Protein AF-A0A6G8AGF1-F1 (afdb_monomer_lite)

Secondary structure (DSSP, 8-state):
---SS-S---------------------GGG-SSHHHHHHHHHHSTT-TT-SS-SS-TTTTSPP-

pLDDT: mean 78.18, std 18.57, range [46.44, 97.44]

Radius of gyration: 22.25 Å; chains: 1; bounding box: 68×41×23 Å

Sequence (65 aa):
MKYAKQVFFIFIAIALTACGGGGSDDADCSDFAYQQDAQAWHKSNPGSDLDADNDGIACEHLPRR

Foldseek 3Di:
DPPPPPPPDDDPDDDPPCPPCPPDPQDELVNDQAQVVQLVSCVVRPNHCQCVVPPSRGSVVHHHD

Structure (mmCIF, N/CA/C/O backbone):
data_AF-A0A6G8AGF1-F1
#
_entry.id   AF-A0A6G8AGF1-F1
#
loop_
_atom_site.group_PDB
_atom_site.id
_atom_site.type_symbol
_atom_site.label_atom_id
_atom_site.label_alt_id
_atom_site.label_comp_id
_atom_site.label_asym_id
_atom_site.label_entity_id
_atom_site.label_seq_id
_atom_site.pdbx_PDB_ins_code
_atom_site.Cartn_x
_atom_site.Cartn_y
_atom_site.Cartn_z
_atom_site.occupancy
_atom_site.B_iso_or_equiv
_atom_site.auth_seq_id
_atom_site.auth_comp_id
_atom_site.auth_asym_id
_atom_site.auth_atom_id
_atom_site.pdbx_PDB_model_num
ATOM 1 N N . MET A 1 1 ? 55.874 25.502 14.140 1.00 48.50 1 MET A N 1
ATOM 2 C CA . MET A 1 1 ? 54.909 25.853 13.076 1.00 48.50 1 MET A CA 1
ATOM 3 C C . MET A 1 1 ? 53.734 24.882 13.177 1.00 48.50 1 MET A C 1
ATOM 5 O O . MET A 1 1 ? 53.887 23.733 12.799 1.00 48.50 1 MET A O 1
ATOM 9 N N . LYS A 1 2 ? 52.653 25.269 13.872 1.00 51.47 2 LYS A N 1
ATOM 10 C CA . LYS A 1 2 ? 51.632 24.350 14.433 1.00 51.47 2 LYS A CA 1
ATOM 11 C C . LYS A 1 2 ? 50.175 24.718 14.064 1.00 51.47 2 LYS A C 1
ATOM 13 O O . LYS A 1 2 ? 49.256 24.157 14.645 1.00 51.47 2 LYS A O 1
ATOM 18 N N . TYR A 1 3 ? 49.948 25.608 13.089 1.00 59.59 3 TYR A N 1
ATOM 19 C CA . TYR A 1 3 ? 48.618 26.201 12.835 1.00 59.59 3 TYR A CA 1
ATOM 20 C C . TYR A 1 3 ? 48.124 26.124 11.377 1.00 59.59 3 TYR A C 1
ATOM 22 O O . TYR A 1 3 ? 47.333 26.951 10.953 1.00 59.59 3 TYR A O 1
ATOM 30 N N . ALA A 1 4 ? 48.523 25.100 10.615 1.00 55.53 4 ALA A N 1
ATOM 31 C CA . ALA A 1 4 ? 47.965 24.811 9.281 1.00 55.53 4 ALA A CA 1
ATOM 32 C C . ALA A 1 4 ? 46.841 23.742 9.304 1.00 55.53 4 ALA A C 1
ATOM 34 O O . ALA A 1 4 ? 46.592 23.077 8.307 1.00 55.53 4 ALA A O 1
ATOM 35 N N . LYS A 1 5 ? 46.184 23.540 10.458 1.00 48.97 5 LYS A N 1
ATOM 36 C CA . LYS A 1 5 ? 45.025 22.633 10.640 1.00 48.97 5 LYS A CA 1
ATOM 37 C C . LYS A 1 5 ? 43.741 23.366 11.075 1.00 48.97 5 LYS A C 1
ATOM 39 O O . LYS A 1 5 ? 42.747 22.722 11.381 1.00 48.97 5 LYS A O 1
ATOM 44 N N . GLN A 1 6 ? 43.753 24.702 11.113 1.00 50.69 6 GLN A N 1
ATOM 45 C CA . GLN A 1 6 ? 42.644 25.543 11.596 1.00 50.69 6 GLN A CA 1
ATOM 46 C C . GLN A 1 6 ? 41.823 26.185 10.461 1.00 50.69 6 GLN A C 1
ATOM 48 O O . GLN A 1 6 ? 41.427 27.339 10.561 1.00 50.69 6 GLN A O 1
ATOM 53 N N . VAL A 1 7 ? 41.561 25.458 9.371 1.00 59.38 7 VAL A N 1
ATOM 54 C CA . VAL A 1 7 ? 40.639 25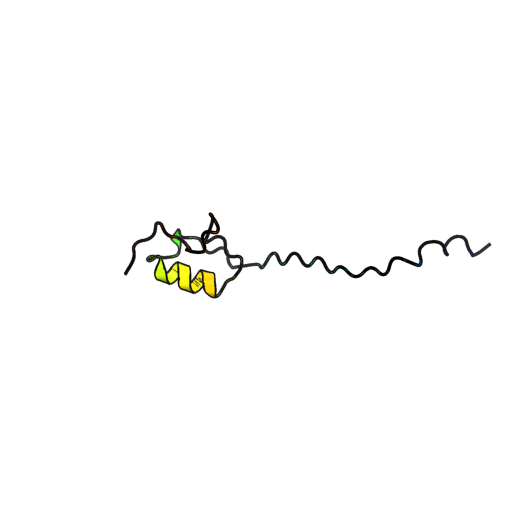.915 8.308 1.00 59.38 7 VAL A CA 1
ATOM 55 C C . VAL A 1 7 ? 39.708 24.779 7.892 1.00 59.38 7 VAL A C 1
ATOM 57 O O . VAL A 1 7 ? 39.622 24.435 6.724 1.00 59.38 7 VAL A O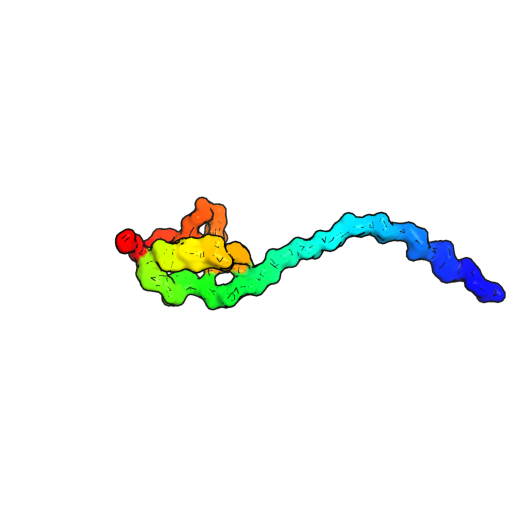 1
ATOM 60 N N . PHE A 1 8 ? 39.045 24.145 8.859 1.00 50.94 8 PHE A N 1
ATOM 61 C CA . PHE A 1 8 ? 37.805 23.406 8.583 1.00 50.94 8 PHE A CA 1
ATOM 62 C C . PHE A 1 8 ? 36.944 23.255 9.850 1.00 50.94 8 PHE A C 1
ATOM 64 O O . PHE A 1 8 ? 36.334 22.224 10.108 1.00 50.94 8 PHE A O 1
ATOM 71 N N . PHE A 1 9 ? 36.930 24.294 10.687 1.00 57.44 9 PHE A N 1
ATOM 72 C CA . PHE A 1 9 ? 35.792 24.541 11.569 1.00 57.44 9 PHE A CA 1
ATOM 73 C C . PHE A 1 9 ? 34.815 25.406 10.778 1.00 57.44 9 PHE A C 1
ATOM 75 O O . PHE A 1 9 ? 35.257 26.338 10.114 1.00 57.44 9 PHE A O 1
ATOM 82 N N . ILE A 1 10 ? 33.519 25.124 10.923 1.00 65.62 10 ILE A N 1
ATOM 83 C CA . ILE A 1 10 ? 32.369 25.696 10.202 1.00 65.62 10 ILE A CA 1
ATOM 84 C C . ILE A 1 10 ? 31.993 24.853 8.981 1.00 65.62 10 ILE A C 1
ATOM 86 O O . ILE A 1 10 ? 32.406 25.147 7.876 1.00 65.62 10 ILE A O 1
ATOM 90 N N . PHE A 1 11 ? 31.209 23.800 9.215 1.00 56.19 11 PHE A N 1
ATOM 91 C CA . 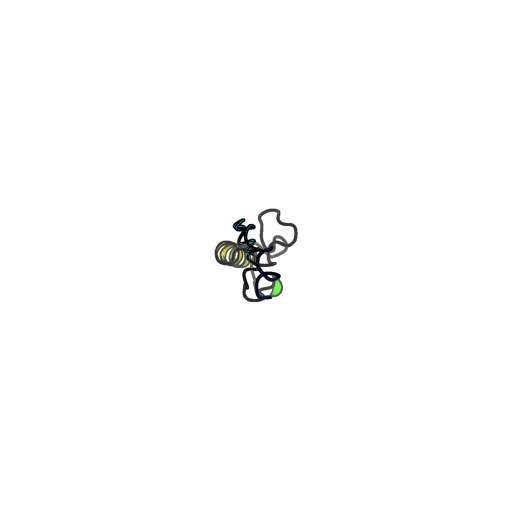PHE A 1 11 ? 29.888 23.609 8.597 1.00 56.19 11 PHE A CA 1
ATOM 92 C C . PHE A 1 11 ? 29.114 22.601 9.460 1.00 56.19 11 PHE A C 1
ATOM 94 O O . PHE A 1 11 ? 28.894 21.448 9.103 1.00 56.19 11 PHE A O 1
ATOM 101 N N . ILE A 1 12 ? 28.722 23.055 10.656 1.00 68.19 12 ILE A N 1
ATOM 102 C CA . ILE A 1 12 ? 27.547 22.507 11.335 1.00 68.19 12 ILE A CA 1
ATOM 103 C C . ILE A 1 12 ? 26.359 22.944 10.476 1.00 68.19 12 ILE A C 1
ATOM 105 O O . ILE A 1 12 ? 25.893 24.073 10.581 1.00 68.19 12 ILE A O 1
ATOM 109 N N . ALA A 1 13 ? 25.918 22.067 9.583 1.00 61.94 13 ALA A N 1
ATOM 110 C CA . ALA A 1 13 ? 24.602 22.132 8.975 1.00 61.94 13 ALA A CA 1
ATOM 111 C C . ALA A 1 13 ? 24.025 20.723 9.030 1.00 61.94 13 ALA A C 1
ATOM 113 O O . ALA A 1 13 ? 24.327 19.845 8.227 1.00 61.94 13 ALA A O 1
ATOM 114 N N . ILE A 1 14 ? 23.251 20.531 10.089 1.00 63.62 14 ILE A N 1
ATOM 115 C CA . ILE A 1 14 ? 22.327 19.433 10.295 1.00 63.62 14 ILE A CA 1
ATOM 116 C 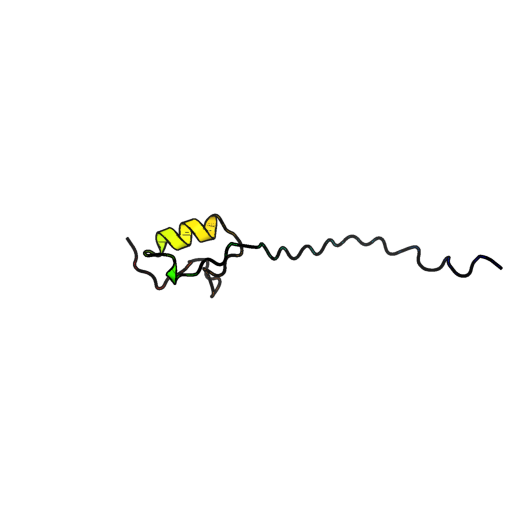C . ILE A 1 14 ? 21.497 19.257 9.022 1.00 63.62 14 ILE A C 1
ATOM 118 O O . ILE A 1 14 ? 20.659 20.090 8.696 1.00 63.62 14 ILE A O 1
ATOM 122 N N . ALA A 1 15 ? 21.709 18.141 8.347 1.00 58.69 15 ALA A N 1
ATOM 123 C CA . ALA A 1 15 ? 20.648 17.399 7.702 1.00 58.69 15 ALA A CA 1
ATOM 124 C C . ALA A 1 15 ? 21.028 15.931 7.870 1.00 58.69 15 ALA A C 1
ATOM 126 O O . ALA A 1 15 ? 21.809 15.377 7.098 1.00 58.69 15 ALA A O 1
ATOM 127 N N . LEU A 1 16 ? 20.512 15.312 8.938 1.00 55.09 16 LEU A N 1
ATOM 128 C CA . LEU A 1 16 ? 20.259 13.879 8.909 1.00 55.09 16 LEU A CA 1
ATOM 129 C C . LEU A 1 16 ? 19.303 13.657 7.732 1.00 55.09 16 LEU A C 1
ATOM 131 O O . LEU A 1 16 ? 18.087 13.654 7.902 1.00 55.09 16 LEU A O 1
ATOM 135 N N . THR A 1 17 ? 19.845 13.491 6.529 1.00 60.41 17 THR A N 1
ATOM 136 C CA . THR A 1 17 ? 19.134 12.829 5.442 1.00 60.41 17 THR A CA 1
ATOM 137 C C . THR A 1 17 ? 19.144 11.347 5.785 1.00 60.41 17 THR A C 1
ATOM 139 O O . THR A 1 17 ? 19.870 10.546 5.204 1.00 60.41 17 THR A O 1
ATOM 142 N N . ALA A 1 18 ? 18.355 10.996 6.800 1.00 54.97 18 ALA A N 1
ATOM 143 C CA . ALA A 1 18 ? 17.808 9.666 6.928 1.00 54.97 18 ALA A CA 1
ATOM 144 C C . ALA A 1 18 ? 16.758 9.551 5.820 1.00 54.97 18 ALA A C 1
ATOM 146 O O . ALA A 1 18 ? 15.573 9.787 6.041 1.00 54.97 18 ALA A O 1
ATOM 147 N N . CYS A 1 19 ? 17.205 9.240 4.600 1.00 51.88 19 CYS A N 1
ATOM 148 C CA . CYS A 1 19 ? 16.323 8.519 3.701 1.00 51.88 19 CYS A CA 1
ATOM 149 C C . CYS A 1 19 ? 16.130 7.165 4.384 1.00 51.88 19 CYS A C 1
ATOM 151 O O . CYS A 1 19 ? 17.034 6.328 4.387 1.00 51.88 19 CYS A O 1
ATOM 153 N N . GLY A 1 20 ? 15.025 7.039 5.116 1.00 49.19 20 GLY A N 1
ATOM 154 C CA . GLY A 1 20 ? 14.593 5.784 5.693 1.00 49.19 20 GLY A CA 1
ATOM 155 C C . GLY A 1 20 ? 14.283 4.830 4.553 1.00 49.19 20 GLY A C 1
ATOM 156 O O . GLY A 1 20 ? 13.146 4.756 4.112 1.00 49.19 20 GLY A O 1
ATOM 157 N N . GLY A 1 21 ? 15.300 4.111 4.080 1.00 49.38 21 GLY A N 1
ATOM 158 C CA . GLY A 1 21 ? 15.102 2.813 3.454 1.00 49.38 21 GLY A CA 1
ATOM 159 C C . GLY A 1 21 ? 14.677 1.873 4.567 1.00 49.38 21 GLY A C 1
ATOM 160 O O . GLY A 1 21 ? 15.519 1.224 5.187 1.00 49.38 21 GLY A O 1
ATOM 161 N N . GLY A 1 22 ? 13.395 1.943 4.927 1.00 46.44 22 GLY A N 1
ATOM 162 C CA . GLY A 1 22 ? 12.790 1.018 5.864 1.00 46.44 22 GLY A CA 1
ATOM 163 C C . GLY A 1 22 ? 12.960 -0.372 5.286 1.00 46.44 22 GLY A C 1
ATOM 164 O O . GLY A 1 22 ? 12.390 -0.666 4.245 1.00 46.44 22 GLY A O 1
ATOM 165 N N . GLY A 1 23 ? 13.790 -1.188 5.936 1.00 52.03 23 GLY A N 1
ATOM 166 C CA . GLY A 1 23 ? 13.769 -2.626 5.732 1.00 52.03 23 GLY A CA 1
ATOM 167 C C . GLY A 1 23 ? 12.375 -3.101 6.104 1.00 52.03 23 GLY A C 1
ATOM 168 O O . GLY A 1 23 ? 12.047 -3.203 7.285 1.00 52.03 23 GLY A O 1
ATOM 169 N N . SER A 1 24 ? 11.536 -3.273 5.101 1.00 54.50 24 SER A N 1
ATOM 170 C CA . SER A 1 24 ? 10.343 -4.079 5.203 1.00 54.50 24 SER A CA 1
ATOM 171 C C . SER A 1 24 ? 10.776 -5.465 4.757 1.00 54.50 24 SER A C 1
ATOM 173 O O . SER A 1 24 ? 11.529 -5.607 3.798 1.00 54.50 24 SER A O 1
ATOM 175 N N . ASP A 1 25 ? 10.415 -6.474 5.542 1.00 59.31 25 ASP A N 1
ATOM 176 C CA . ASP A 1 25 ? 10.542 -7.869 5.141 1.00 59.31 25 ASP A CA 1
ATOM 177 C C . ASP A 1 25 ? 10.086 -7.991 3.679 1.00 59.31 25 ASP A C 1
ATOM 179 O O . ASP A 1 25 ? 9.046 -7.417 3.356 1.00 59.31 25 ASP A O 1
ATOM 183 N N . ASP A 1 26 ? 10.876 -8.642 2.817 1.00 74.75 26 ASP A N 1
ATOM 184 C CA . ASP A 1 26 ? 10.629 -8.774 1.372 1.00 74.75 26 ASP A CA 1
ATOM 185 C C . ASP A 1 26 ? 9.315 -9.547 1.126 1.00 74.75 26 ASP A C 1
ATOM 187 O O . ASP A 1 26 ? 9.322 -10.737 0.820 1.00 74.75 26 ASP A O 1
ATOM 191 N N . ALA A 1 27 ? 8.178 -8.905 1.379 1.00 84.94 27 ALA A N 1
ATOM 192 C CA . ALA A 1 27 ? 6.857 -9.448 1.158 1.00 84.94 27 ALA A CA 1
ATOM 193 C C . ALA A 1 27 ? 6.433 -9.052 -0.247 1.00 84.94 27 ALA A C 1
ATOM 195 O O . ALA A 1 27 ? 6.385 -7.867 -0.582 1.00 84.94 27 ALA A O 1
ATOM 196 N N . ASP A 1 28 ? 6.076 -10.058 -1.028 1.00 91.44 28 ASP A N 1
ATOM 197 C CA . ASP A 1 28 ? 5.593 -9.916 -2.388 1.00 91.44 28 ASP A CA 1
ATOM 198 C C . ASP A 1 28 ? 4.085 -10.175 -2.438 1.00 91.44 28 ASP A C 1
ATOM 200 O O . ASP A 1 28 ? 3.508 -10.890 -1.617 1.00 91.44 28 ASP A O 1
ATOM 204 N N . CYS A 1 29 ? 3.409 -9.673 -3.474 1.00 93.06 29 CYS A N 1
ATOM 205 C CA . CYS A 1 29 ? 1.985 -9.959 -3.673 1.00 93.06 29 CYS A CA 1
ATOM 206 C C . CYS A 1 29 ? 1.672 -11.464 -3.782 1.00 93.06 29 CYS A C 1
ATOM 208 O O . CYS A 1 29 ? 0.553 -11.878 -3.487 1.00 93.06 29 CYS A O 1
ATOM 210 N N . SER A 1 30 ? 2.646 -12.294 -4.173 1.00 92.38 30 SER A N 1
ATOM 211 C CA . SER A 1 30 ? 2.518 -13.757 -4.200 1.00 92.38 30 SER A CA 1
ATOM 212 C C . SER A 1 30 ? 2.412 -14.406 -2.820 1.00 92.38 30 SER A C 1
ATOM 214 O O . SER A 1 30 ? 1.970 -15.552 -2.737 1.00 92.38 30 SER A O 1
ATOM 216 N N . ASP A 1 31 ? 2.774 -13.695 -1.752 1.00 93.62 31 ASP A N 1
ATOM 217 C CA . ASP A 1 31 ? 2.666 -14.192 -0.377 1.00 93.62 31 ASP A CA 1
ATOM 218 C C . ASP A 1 31 ? 1.229 -14.117 0.159 1.00 93.62 31 ASP A C 1
ATOM 220 O O . ASP A 1 31 ? 0.909 -14.699 1.201 1.00 93.62 31 ASP A O 1
ATOM 224 N N . PHE A 1 32 ? 0.332 -13.433 -0.560 1.00 94.19 32 PHE A N 1
ATOM 225 C CA . PHE A 1 32 ? -1.036 -13.172 -0.131 1.00 94.19 32 PHE A CA 1
ATOM 226 C C . PHE A 1 32 ? -2.063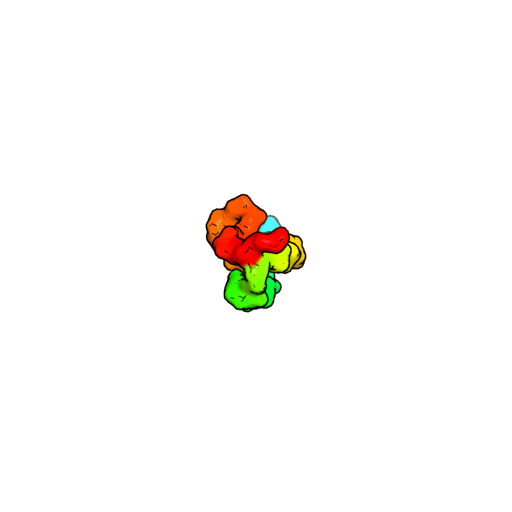 -13.823 -1.059 1.00 94.19 32 PHE A C 1
ATOM 228 O O . PHE A 1 32 ? -1.998 -13.739 -2.282 1.00 94.19 32 PHE A O 1
ATOM 235 N N . ALA A 1 33 ? -3.082 -14.441 -0.458 1.00 96.50 33 ALA A N 1
ATOM 236 C CA . ALA A 1 33 ? -4.203 -15.018 -1.202 1.00 96.50 33 ALA A CA 1
ATOM 237 C C . ALA A 1 33 ? -5.247 -13.967 -1.625 1.00 96.50 33 ALA A C 1
ATOM 239 O O . ALA A 1 33 ? -5.939 -14.154 -2.626 1.00 96.50 33 ALA A O 1
ATOM 240 N N . TYR A 1 34 ? -5.381 -12.882 -0.854 1.00 97.44 34 TYR A N 1
ATOM 241 C CA . TYR A 1 34 ? -6.393 -11.846 -1.056 1.00 97.44 34 TYR A CA 1
ATOM 242 C C . TYR A 1 34 ? -5.795 -10.446 -0.932 1.00 97.44 34 TYR A C 1
ATOM 244 O O . TYR A 1 34 ? -4.956 -10.192 -0.065 1.00 97.44 34 TYR A O 1
ATOM 252 N N . GLN A 1 35 ? -6.317 -9.515 -1.733 1.00 97.06 35 GLN A N 1
ATOM 253 C CA . GLN A 1 35 ? -5.904 -8.107 -1.744 1.00 97.06 35 GLN A CA 1
ATOM 254 C C . GLN A 1 35 ? -6.018 -7.463 -0.357 1.00 97.06 35 GLN A C 1
ATOM 256 O O . GLN A 1 35 ? -5.141 -6.716 0.068 1.00 97.06 35 GLN A O 1
ATOM 261 N N . GLN A 1 36 ? -7.078 -7.782 0.391 1.00 97.06 36 GLN A N 1
ATOM 262 C CA . GLN A 1 36 ? -7.301 -7.187 1.708 1.00 97.06 36 GLN A CA 1
ATOM 263 C C . GLN A 1 36 ? -6.224 -7.551 2.735 1.00 97.06 36 GLN A C 1
ATOM 265 O O . GLN A 1 36 ? -5.939 -6.739 3.617 1.00 97.06 36 GLN A O 1
ATOM 270 N N . ASP A 1 37 ? -5.637 -8.745 2.626 1.00 95.69 37 ASP A N 1
ATOM 271 C CA . ASP A 1 37 ? -4.584 -9.198 3.537 1.00 95.69 37 ASP A CA 1
ATOM 272 C C . ASP A 1 37 ? -3.262 -8.493 3.206 1.00 95.69 37 ASP A C 1
ATOM 274 O O . ASP A 1 37 ? -2.624 -7.943 4.106 1.00 95.69 37 ASP A O 1
ATOM 278 N N . ALA A 1 38 ? -2.928 -8.391 1.914 1.00 95.50 38 ALA A N 1
ATOM 279 C CA . ALA A 1 38 ? -1.790 -7.607 1.430 1.00 95.50 38 ALA A CA 1
ATOM 280 C C . ALA A 1 38 ? -1.906 -6.129 1.839 1.00 95.50 38 ALA A C 1
ATOM 282 O O . ALA A 1 38 ? -0.965 -5.538 2.363 1.00 95.50 38 ALA A O 1
ATOM 283 N N . GLN A 1 39 ? -3.094 -5.536 1.699 1.00 96.00 39 GLN A N 1
ATOM 284 C CA . GLN A 1 39 ? -3.354 -4.155 2.102 1.00 96.00 39 GLN A CA 1
ATOM 285 C C . GLN A 1 39 ? -3.196 -3.931 3.607 1.00 96.00 39 GLN A C 1
ATOM 287 O O . GLN A 1 39 ? -2.714 -2.874 4.024 1.00 96.00 39 GLN A O 1
ATOM 292 N N . ALA A 1 40 ? -3.660 -4.873 4.431 1.00 95.38 40 ALA A N 1
ATOM 293 C CA . ALA A 1 40 ? -3.506 -4.784 5.878 1.00 95.38 40 ALA A CA 1
ATOM 294 C C . ALA A 1 40 ? -2.023 -4.804 6.261 1.00 95.38 40 ALA A C 1
ATOM 296 O O . ALA A 1 40 ? -1.603 -3.993 7.086 1.00 95.38 40 ALA A O 1
ATOM 297 N N . TRP A 1 41 ? -1.239 -5.661 5.605 1.00 93.69 41 TRP A N 1
ATOM 298 C CA . TRP A 1 41 ? 0.202 -5.736 5.805 1.00 93.69 41 TRP A CA 1
ATOM 299 C C . TRP A 1 41 ? 0.915 -4.465 5.324 1.00 93.69 41 TRP A C 1
ATOM 301 O O . TRP A 1 41 ? 1.622 -3.843 6.109 1.00 93.69 41 TRP A O 1
ATOM 311 N N . HIS A 1 42 ? 0.632 -3.978 4.110 1.00 93.38 42 HIS A N 1
ATOM 312 C CA . HIS A 1 42 ? 1.205 -2.733 3.574 1.00 93.38 42 HIS A CA 1
ATOM 313 C C . HIS A 1 42 ? 0.984 -1.527 4.506 1.00 93.38 42 HIS A C 1
ATOM 315 O O . HIS A 1 42 ? 1.880 -0.717 4.733 1.00 93.38 42 HIS A O 1
ATOM 321 N N . LYS A 1 43 ? -0.199 -1.432 5.129 1.00 92.94 43 LYS A N 1
ATOM 322 C CA . LYS A 1 43 ? -0.509 -0.378 6.113 1.00 92.94 43 LYS A CA 1
ATOM 323 C C . LYS A 1 43 ? 0.317 -0.482 7.397 1.00 92.94 43 LYS A C 1
ATOM 325 O O . LYS A 1 43 ? 0.564 0.538 8.037 1.00 92.94 43 LYS A O 1
ATOM 330 N N . SER A 1 44 ? 0.685 -1.693 7.808 1.00 92.50 44 SER A N 1
ATOM 331 C CA . SER A 1 44 ? 1.528 -1.943 8.982 1.00 92.50 44 SER A CA 1
ATOM 332 C C . SER A 1 44 ? 3.023 -1.866 8.670 1.00 92.50 44 SER A C 1
ATOM 334 O O . SER A 1 44 ? 3.810 -1.580 9.572 1.00 92.50 44 SER A O 1
ATOM 336 N N . ASN A 1 45 ? 3.397 -2.050 7.404 1.00 89.19 45 ASN A N 1
ATOM 337 C CA . ASN A 1 45 ? 4.765 -2.076 6.905 1.00 89.19 45 ASN A CA 1
ATOM 338 C C . ASN A 1 45 ? 4.955 -0.965 5.855 1.00 89.19 45 ASN A C 1
ATOM 340 O O . ASN A 1 45 ? 4.998 -1.243 4.651 1.00 89.19 45 ASN A O 1
ATOM 344 N N . PRO A 1 46 ? 5.045 0.308 6.295 1.00 82.25 46 PRO A N 1
ATOM 345 C CA . PRO A 1 46 ? 5.266 1.429 5.391 1.00 82.25 46 PRO A CA 1
ATOM 346 C C . PRO A 1 46 ? 6.625 1.288 4.695 1.00 82.25 46 PRO A C 1
ATOM 348 O O . PRO A 1 46 ? 7.640 1.054 5.351 1.00 82.25 46 PRO A O 1
ATOM 351 N N . GLY A 1 47 ? 6.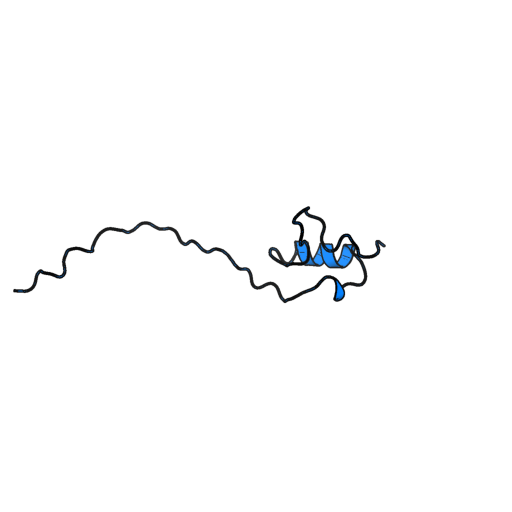638 1.458 3.373 1.00 81.44 47 GLY A N 1
ATOM 352 C CA . GLY A 1 47 ? 7.829 1.232 2.546 1.00 81.44 47 GLY A CA 1
ATOM 353 C C . GLY A 1 47 ? 7.992 -0.213 2.076 1.00 81.44 47 GLY A C 1
ATOM 354 O O . GLY A 1 47 ? 9.097 -0.611 1.734 1.00 81.44 47 GLY A O 1
ATOM 355 N N . SER A 1 48 ? 6.917 -0.996 2.111 1.00 87.44 48 SER A N 1
ATOM 356 C CA . SER A 1 48 ? 6.842 -2.263 1.397 1.00 87.44 48 SER A CA 1
ATOM 357 C C . SER A 1 48 ? 6.559 -2.081 -0.086 1.00 87.44 48 SER A C 1
ATOM 359 O O . SER A 1 48 ? 5.765 -1.217 -0.458 1.00 87.44 48 SER A O 1
ATOM 361 N N . ASP A 1 49 ? 7.112 -2.975 -0.902 1.00 88.56 49 ASP A N 1
ATOM 362 C CA . ASP A 1 49 ? 6.953 -2.984 -2.362 1.00 88.56 49 ASP A CA 1
ATOM 363 C C . ASP A 1 49 ? 5.636 -3.651 -2.829 1.00 88.56 49 ASP A C 1
ATOM 365 O O . ASP A 1 49 ? 5.493 -4.049 -3.983 1.00 88.56 49 ASP A O 1
ATOM 369 N N . LEU A 1 50 ? 4.636 -3.751 -1.941 1.00 93.44 50 LEU A N 1
ATOM 370 C CA . LEU A 1 50 ? 3.312 -4.307 -2.261 1.00 93.44 50 LEU A CA 1
ATOM 371 C C . LEU A 1 50 ? 2.414 -3.356 -3.071 1.00 93.44 50 LEU A C 1
ATOM 373 O O . LEU A 1 50 ? 1.415 -3.798 -3.635 1.00 93.44 50 LEU A O 1
ATOM 377 N N . ASP A 1 51 ? 2.738 -2.064 -3.092 1.00 93.25 51 ASP A N 1
ATOM 378 C CA . ASP A 1 51 ? 2.051 -1.015 -3.857 1.00 93.25 51 ASP A CA 1
ATOM 379 C C . ASP A 1 51 ? 3.051 -0.419 -4.861 1.00 93.25 51 ASP A C 1
ATOM 381 O O . ASP A 1 51 ? 3.715 0.589 -4.609 1.00 93.25 51 ASP A O 1
ATOM 385 N N . ALA A 1 52 ? 3.251 -1.134 -5.970 1.00 90.00 52 ALA A N 1
ATOM 386 C CA . ALA A 1 52 ? 4.322 -0.839 -6.917 1.00 90.00 52 ALA A CA 1
ATOM 387 C C . ALA A 1 52 ? 4.078 0.457 -7.710 1.00 90.00 52 ALA A C 1
ATOM 389 O O . ALA A 1 52 ? 5.029 1.165 -8.052 1.00 90.00 52 ALA A O 1
ATOM 390 N N . ASP A 1 53 ? 2.821 0.782 -8.013 1.00 90.94 53 ASP A N 1
ATOM 391 C CA . ASP A 1 53 ? 2.443 2.006 -8.721 1.00 90.94 53 ASP A CA 1
ATOM 392 C C . ASP A 1 53 ? 2.135 3.181 -7.777 1.00 90.94 53 ASP A C 1
ATOM 394 O O . ASP A 1 53 ? 2.042 4.321 -8.241 1.00 90.94 53 ASP A O 1
ATOM 398 N N . ASN A 1 54 ? 2.144 2.938 -6.461 1.00 91.19 54 ASN A N 1
ATOM 399 C CA . ASN A 1 54 ? 1.954 3.923 -5.398 1.00 91.19 54 ASN A CA 1
ATOM 400 C C . ASN A 1 54 ? 0.595 4.633 -5.496 1.00 91.19 54 ASN A C 1
ATOM 402 O O . ASN A 1 54 ? 0.491 5.839 -5.234 1.00 91.19 54 ASN A O 1
ATOM 406 N N . ASP A 1 55 ? -0.449 3.902 -5.891 1.00 93.25 55 ASP A N 1
ATOM 407 C CA . ASP A 1 55 ? -1.816 4.422 -5.970 1.00 93.25 55 ASP A CA 1
ATOM 408 C C . ASP A 1 55 ? -2.555 4.368 -4.612 1.00 93.25 55 ASP A C 1
ATOM 410 O O . ASP A 1 55 ? -3.641 4.943 -4.447 1.00 93.25 55 ASP A O 1
ATOM 414 N N . GLY A 1 56 ? -1.923 3.753 -3.605 1.00 93.06 56 GLY A N 1
ATOM 415 C CA . GLY A 1 56 ? -2.432 3.553 -2.253 1.00 93.06 56 GLY A CA 1
ATOM 416 C C . GLY A 1 56 ? -3.163 2.222 -2.054 1.00 93.06 56 GLY A C 1
ATOM 417 O O . GLY A 1 56 ? -3.691 1.978 -0.956 1.00 93.06 56 GLY A O 1
ATOM 418 N N . ILE A 1 57 ? -3.228 1.373 -3.081 1.00 94.50 57 ILE A N 1
ATOM 419 C CA . ILE A 1 57 ? -3.914 0.086 -3.095 1.00 94.50 57 ILE A CA 1
ATOM 420 C C . ILE A 1 57 ? -2.891 -1.022 -3.347 1.00 94.50 57 ILE A C 1
ATOM 422 O O . ILE A 1 57 ? -2.529 -1.336 -4.468 1.00 94.50 57 ILE A O 1
ATOM 426 N N . ALA A 1 58 ? -2.488 -1.708 -2.281 1.00 95.62 58 ALA A N 1
ATOM 427 C CA . ALA A 1 58 ? -1.530 -2.801 -2.399 1.00 95.62 58 ALA A CA 1
ATOM 428 C C . ALA A 1 58 ? -2.137 -4.017 -3.118 1.00 95.62 58 ALA A C 1
ATOM 430 O O . ALA A 1 58 ? -3.256 -4.437 -2.787 1.00 95.62 58 ALA A O 1
ATOM 431 N N . CYS A 1 59 ? -1.362 -4.625 -4.018 1.00 96.06 59 CYS A N 1
ATOM 432 C CA . CYS A 1 59 ? -1.670 -5.870 -4.723 1.00 96.06 59 CYS A CA 1
ATOM 433 C C . CYS A 1 59 ? -3.097 -5.925 -5.299 1.00 96.06 59 CYS A C 1
ATOM 435 O O . CYS A 1 59 ? -3.817 -6.917 -5.138 1.00 96.06 59 CYS A O 1
ATOM 437 N N . GLU A 1 60 ? -3.521 -4.860 -5.970 1.00 95.12 60 GLU A N 1
ATOM 438 C CA . GLU A 1 60 ? -4.855 -4.628 -6.521 1.00 95.12 60 GLU A CA 1
ATOM 439 C C . GLU A 1 60 ? -5.314 -5.687 -7.539 1.00 95.12 60 GLU A C 1
ATOM 441 O O . GLU A 1 60 ? -6.514 -5.847 -7.778 1.00 95.12 60 GLU A O 1
ATOM 446 N N . HIS A 1 61 ? -4.377 -6.467 -8.086 1.00 94.75 61 HIS A N 1
ATOM 447 C CA . HIS A 1 61 ? -4.655 -7.604 -8.964 1.00 94.75 61 HIS A CA 1
ATOM 448 C C . HIS A 1 61 ? -5.169 -8.863 -8.233 1.00 94.75 61 HIS A C 1
ATOM 450 O O . HIS A 1 61 ? -5.750 -9.750 -8.865 1.00 94.75 61 HIS A O 1
ATOM 456 N N . LEU A 1 62 ? -4.959 -8.981 -6.917 1.00 96.00 62 LEU A N 1
ATOM 457 C CA . LEU A 1 62 ? -5.382 -10.159 -6.156 1.00 96.00 62 LEU A CA 1
ATOM 458 C C . LEU A 1 62 ? -6.914 -10.237 -6.005 1.00 96.00 62 LEU A C 1
ATOM 460 O O . LEU A 1 62 ? -7.607 -9.214 -6.003 1.00 96.00 62 LEU A O 1
ATOM 464 N N . PRO A 1 63 ? -7.480 -11.444 -5.807 1.00 97.06 63 PRO A N 1
ATOM 465 C CA . PRO A 1 63 ? -8.898 -11.602 -5.509 1.00 97.06 63 PRO A CA 1
ATOM 466 C C . PRO A 1 63 ? -9.340 -10.806 -4.274 1.00 97.06 63 PRO A C 1
ATOM 468 O O . PRO A 1 63 ? -8.616 -10.696 -3.281 1.00 97.06 63 PRO A O 1
ATOM 471 N N . ARG A 1 64 ? -10.578 -10.302 -4.316 1.00 93.88 64 ARG A N 1
ATOM 472 C CA . ARG A 1 64 ? -11.233 -9.617 -3.193 1.00 93.88 64 ARG A CA 1
ATOM 473 C C . ARG A 1 64 ? -12.212 -10.555 -2.493 1.00 93.88 64 ARG A C 1
ATOM 475 O O . ARG A 1 64 ? -13.005 -11.213 -3.164 1.00 93.88 64 ARG A O 1
ATOM 482 N N . ARG A 1 65 ? -12.179 -10.570 -1.160 1.00 87.31 65 ARG A N 1
ATOM 483 C CA . ARG A 1 65 ? -13.161 -11.255 -0.294 1.00 87.31 65 ARG A CA 1
ATOM 484 C C . ARG A 1 65 ? -14.181 -10.330 0.366 1.00 87.31 65 ARG A C 1
ATOM 486 O O . ARG A 1 65 ? -13.873 -9.126 0.505 1.00 87.31 65 ARG A O 1
#